Protein AF-A0A7Y5U8E3-F1 (afdb_monomer_lite)

Radius of gyration: 20.58 Å; chains: 1; bounding box: 32×82×36 Å

pLDDT: mean 82.43, std 19.75, range [34.69, 97.56]

Sequence (143 aa):
MKIRLSAVCLALLACSACGPESQGERANAATCEAGKVHLIGEVEGRAIDESHDVSGFYFVQVGEVALDMTFGETGHLRLEWETLVADGDEVDVSKGELVMPGSTDTLMAEEGSSLIPTGDAYQFRLYWPDGSSLDGCYAQAEF

Secondary structure (DSSP, 8-state):
----------------------S---TT-PPP-BTEEEEEEEETTEEEEEEEEEEEEEEE-SSSEEEEEEETTTEEEEEEESS---TT--EE-SEEEEE-TT--PPEEPPTT-EEEEETTEEEEEEE-TTS-EEEEEEEPPP-

Foldseek 3Di:
DDDDDDDDDDDDDPPDDPDDDDDPPPVCAFDEDAQKKFKAWDDPNDGDTDIWGWPDWDFDQPAWTKTWTDTLPHKIWIFTFGHDDDAQDKGWTPWIWIDDRPGPDIFTFDGPKIWHHHPQKIWTKGAHPVRIIMTMMYGHHDD

Structure (mmCIF, N/CA/C/O backbone):
data_AF-A0A7Y5U8E3-F1
#
_entry.id   AF-A0A7Y5U8E3-F1
#
loop_
_atom_site.group_PDB
_atom_site.id
_atom_site.type_symbol
_atom_site.label_atom_id
_atom_site.label_alt_id
_atom_site.label_comp_id
_atom_site.label_asym_id
_atom_site.label_entity_id
_atom_site.label_seq_id
_atom_site.pdbx_PDB_ins_code
_atom_site.Cartn_x
_atom_site.Cartn_y
_atom_site.Cartn_z
_atom_site.occupancy
_atom_site.B_iso_or_equiv
_atom_site.auth_seq_id
_atom_site.auth_comp_id
_atom_site.auth_asym_id
_atom_site.auth_atom_id
_atom_site.pdbx_PDB_model_num
ATOM 1 N N . MET A 1 1 ? 4.711 -72.755 -4.676 1.00 40.78 1 MET A N 1
ATOM 2 C CA . MET A 1 1 ? 5.798 -71.754 -4.688 1.00 40.78 1 MET A CA 1
ATOM 3 C C . MET A 1 1 ? 5.435 -70.676 -3.673 1.00 40.78 1 MET A C 1
ATOM 5 O O . MET A 1 1 ? 4.367 -70.098 -3.800 1.00 40.78 1 MET A O 1
ATOM 9 N N . LYS A 1 2 ? 6.216 -70.521 -2.595 1.00 39.06 2 LYS A N 1
ATOM 10 C CA . LYS A 1 2 ? 5.993 -69.512 -1.543 1.00 39.06 2 LYS A CA 1
ATOM 11 C C . LYS A 1 2 ? 6.716 -68.227 -1.945 1.00 39.06 2 LYS A C 1
ATOM 13 O O . LYS A 1 2 ? 7.923 -68.284 -2.148 1.00 39.06 2 LYS A O 1
ATOM 18 N N . ILE A 1 3 ? 6.010 -67.101 -1.982 1.00 45.38 3 ILE A N 1
ATOM 19 C CA . ILE A 1 3 ? 6.613 -65.764 -1.933 1.00 45.38 3 ILE A CA 1
ATOM 20 C C . ILE A 1 3 ? 5.929 -65.027 -0.779 1.00 45.38 3 ILE A C 1
ATOM 22 O O . ILE A 1 3 ? 4.706 -64.921 -0.730 1.00 45.38 3 ILE A O 1
ATOM 26 N N . ARG A 1 4 ? 6.740 -64.637 0.205 1.00 51.62 4 ARG A N 1
ATOM 27 C CA . ARG A 1 4 ? 6.411 -63.713 1.298 1.00 51.62 4 ARG A CA 1
ATOM 28 C C . ARG A 1 4 ? 7.081 -62.363 0.999 1.00 51.62 4 ARG A C 1
ATOM 30 O O . ARG A 1 4 ? 8.000 -62.336 0.186 1.00 51.62 4 ARG A O 1
ATOM 37 N N . LEU A 1 5 ? 6.706 -61.354 1.795 1.00 43.88 5 LEU A N 1
ATOM 38 C CA . LEU A 1 5 ? 7.147 -59.945 1.839 1.00 43.88 5 LEU A CA 1
ATOM 39 C C . LEU A 1 5 ? 6.334 -59.027 0.909 1.00 43.88 5 LEU A C 1
ATOM 41 O O . LEU A 1 5 ? 6.066 -59.396 -0.222 1.00 43.88 5 LEU A O 1
ATOM 45 N N . SER A 1 6 ? 5.905 -57.827 1.301 1.00 43.12 6 SER A N 1
ATOM 46 C CA . SER A 1 6 ? 6.067 -57.077 2.552 1.00 43.12 6 SER A CA 1
ATOM 47 C C . SER A 1 6 ? 4.995 -55.984 2.628 1.00 43.12 6 SER A C 1
ATOM 49 O O . SER A 1 6 ? 4.395 -55.616 1.624 1.00 43.12 6 SER A O 1
ATOM 51 N N . ALA A 1 7 ? 4.773 -55.493 3.844 1.00 50.44 7 ALA A N 1
ATOM 52 C CA . ALA A 1 7 ? 3.874 -54.408 4.205 1.00 50.44 7 ALA A CA 1
ATOM 53 C C . ALA A 1 7 ? 4.104 -53.104 3.424 1.00 50.44 7 ALA A C 1
ATOM 55 O O . ALA A 1 7 ? 5.248 -52.707 3.228 1.00 50.44 7 ALA A O 1
ATOM 56 N N . VAL A 1 8 ? 3.012 -52.384 3.147 1.00 48.12 8 VAL A N 1
ATOM 57 C CA . VAL A 1 8 ? 2.980 -50.915 3.189 1.00 48.12 8 VAL A CA 1
ATOM 58 C C . VAL A 1 8 ? 1.670 -50.502 3.865 1.00 48.12 8 VAL A C 1
ATOM 60 O O . VAL A 1 8 ? 0.604 -50.487 3.259 1.00 48.12 8 VAL A O 1
ATOM 63 N N . CYS A 1 9 ? 1.768 -50.217 5.163 1.00 40.03 9 CYS A N 1
ATOM 64 C CA . CYS A 1 9 ? 0.905 -49.251 5.834 1.00 40.03 9 CYS A CA 1
ATOM 65 C C . CYS A 1 9 ? 1.436 -47.862 5.469 1.00 40.03 9 CYS A C 1
ATOM 67 O O . CYS A 1 9 ? 2.608 -47.615 5.730 1.00 40.03 9 CYS A O 1
ATOM 69 N N . LEU A 1 10 ? 0.603 -46.963 4.949 1.00 41.50 10 LEU A N 1
ATOM 70 C CA . LEU A 1 10 ? 0.307 -45.691 5.618 1.00 41.50 10 LEU A CA 1
ATOM 71 C C . LEU A 1 10 ? -0.780 -44.938 4.850 1.00 41.50 10 LEU A C 1
ATOM 73 O O . LEU A 1 10 ? -0.756 -44.829 3.629 1.00 41.50 10 LEU A O 1
ATOM 77 N N . ALA A 1 11 ? -1.741 -44.454 5.624 1.00 46.34 11 ALA A N 1
ATOM 78 C CA . ALA A 1 11 ? -2.830 -43.599 5.208 1.00 46.34 11 ALA A CA 1
ATOM 79 C C . ALA A 1 11 ? -2.330 -42.232 4.727 1.00 46.34 11 ALA A C 1
ATOM 81 O O . ALA A 1 11 ? -1.311 -41.751 5.210 1.00 46.34 11 ALA A O 1
ATOM 82 N N . LEU A 1 12 ? -3.133 -41.581 3.888 1.00 46.47 12 LEU A N 1
ATOM 83 C CA . LEU A 1 12 ? -3.530 -40.187 4.083 1.00 46.47 12 LEU A CA 1
ATOM 84 C C . LEU A 1 12 ? -4.795 -39.944 3.256 1.00 46.47 12 LEU A C 1
ATOM 86 O O . LEU A 1 12 ? -4.763 -39.844 2.032 1.00 46.47 12 LEU A O 1
ATOM 90 N N . LEU A 1 13 ? -5.929 -39.905 3.960 1.00 52.78 13 LEU A N 1
ATOM 91 C CA . LEU A 1 13 ? -7.112 -39.203 3.485 1.00 52.78 13 LEU A CA 1
ATOM 92 C C . LEU A 1 13 ? -6.717 -37.733 3.310 1.00 52.78 13 LEU A C 1
ATOM 94 O O . LEU A 1 13 ? -6.518 -37.035 4.300 1.00 52.78 13 LEU A O 1
ATOM 98 N N . ALA A 1 14 ? -6.648 -37.270 2.068 1.00 46.34 14 ALA A N 1
ATOM 99 C CA . ALA A 1 14 ? -6.770 -35.859 1.738 1.00 46.34 14 ALA A CA 1
ATOM 100 C C . ALA A 1 14 ? -8.136 -35.668 1.069 1.00 46.34 14 ALA A C 1
ATOM 102 O O . ALA A 1 14 ? -8.272 -35.689 -0.150 1.00 46.34 14 ALA A O 1
ATOM 103 N N . CYS A 1 15 ? -9.176 -35.545 1.896 1.00 46.19 15 CYS A N 1
ATOM 104 C CA . CYS A 1 15 ? -10.366 -34.806 1.503 1.00 46.19 15 CYS A CA 1
ATOM 105 C C . CYS A 1 15 ? -10.040 -33.324 1.690 1.00 46.19 15 CYS A C 1
ATOM 107 O O . CYS A 1 15 ? -10.195 -32.796 2.786 1.00 46.19 15 CYS A O 1
ATOM 109 N N . SER A 1 16 ? -9.602 -32.656 0.630 1.00 46.72 16 SER A N 1
ATOM 110 C CA . SER A 1 16 ? -9.779 -31.214 0.497 1.00 46.72 16 SER A CA 1
ATOM 111 C C . SER A 1 16 ? -10.642 -30.999 -0.731 1.00 46.72 16 SER A C 1
ATOM 113 O O . SER A 1 16 ? -10.276 -31.370 -1.846 1.00 46.72 16 SER A O 1
ATOM 115 N N . ALA A 1 17 ? -11.845 -30.502 -0.471 1.00 42.19 17 ALA A N 1
ATOM 116 C CA . ALA A 1 17 ? -12.833 -30.153 -1.463 1.00 42.19 17 ALA A CA 1
ATOM 117 C C . ALA A 1 17 ? -12.202 -29.286 -2.559 1.00 42.19 17 ALA A C 1
ATOM 119 O O . ALA A 1 17 ? -11.678 -28.209 -2.293 1.00 42.19 17 ALA A O 1
ATOM 120 N N . CYS A 1 18 ? -12.273 -29.782 -3.788 1.00 43.47 18 CYS A N 1
ATOM 121 C CA . CYS A 1 18 ? -12.125 -28.988 -4.992 1.00 43.47 18 CYS A CA 1
ATOM 122 C C . CYS A 1 18 ? -13.433 -28.189 -5.131 1.00 43.47 18 CYS A C 1
ATOM 124 O O . CYS A 1 18 ? -14.467 -28.744 -5.507 1.00 43.47 18 CYS A O 1
ATOM 126 N N . GLY A 1 19 ? -13.414 -26.937 -4.671 1.00 34.69 19 GLY A N 1
ATOM 127 C CA . GLY A 1 19 ? -14.450 -25.945 -4.960 1.00 34.69 19 GLY A CA 1
ATOM 128 C C . GLY A 1 19 ? -14.186 -25.319 -6.334 1.00 34.69 19 GLY A C 1
ATOM 129 O O . GLY A 1 19 ? -13.026 -25.249 -6.733 1.00 34.69 19 GLY A O 1
ATOM 130 N N . PRO A 1 20 ? -15.229 -24.932 -7.085 1.00 40.41 20 PRO A N 1
ATOM 131 C CA . PRO A 1 20 ? -15.090 -24.543 -8.482 1.00 40.41 20 PRO A CA 1
ATOM 132 C C . PRO A 1 20 ? -14.272 -23.256 -8.636 1.00 40.41 20 PRO A C 1
ATOM 134 O O . PRO A 1 20 ? -14.511 -22.260 -7.957 1.00 40.41 20 PRO A O 1
ATOM 137 N N . GLU A 1 21 ? -13.324 -23.321 -9.565 1.00 47.09 21 GLU A N 1
ATOM 138 C CA . GLU A 1 21 ? -12.483 -22.237 -10.056 1.00 47.09 21 GLU A CA 1
ATOM 139 C C . GLU A 1 21 ? -13.344 -21.112 -10.653 1.00 47.09 21 GLU A C 1
ATOM 141 O O . GLU A 1 21 ? -13.946 -21.273 -11.715 1.00 47.09 21 GLU A O 1
ATOM 146 N N . SER A 1 22 ? -13.391 -19.962 -9.981 1.00 42.06 22 SER A N 1
ATOM 147 C CA . SER A 1 22 ? -13.739 -18.675 -10.590 1.00 42.06 22 SER A CA 1
ATOM 148 C C . SER A 1 22 ? -13.430 -17.540 -9.617 1.00 42.06 22 SER A C 1
ATOM 150 O O . SER A 1 22 ? -14.294 -17.149 -8.837 1.00 42.06 22 SER A O 1
ATOM 152 N N . GLN A 1 23 ? -12.185 -17.072 -9.641 1.00 43.75 23 GLN A N 1
ATOM 153 C CA . GLN A 1 23 ? -11.713 -15.703 -9.386 1.00 43.75 23 GLN A CA 1
ATOM 154 C C . GLN A 1 23 ? -10.185 -15.775 -9.414 1.00 43.75 23 GLN A C 1
ATO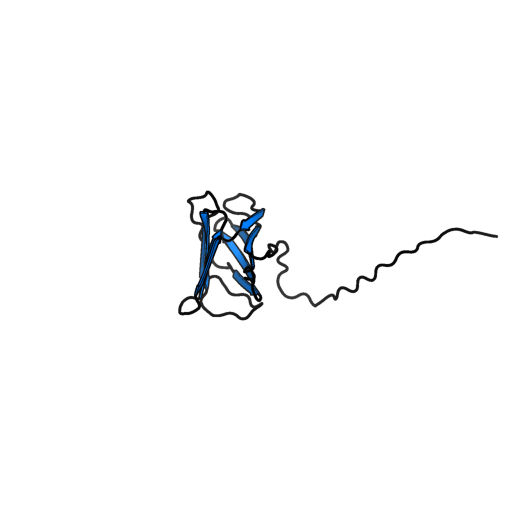M 156 O O . GLN A 1 23 ? -9.621 -16.711 -8.856 1.00 43.75 23 GLN A O 1
ATOM 161 N N . GLY A 1 24 ? -9.541 -14.884 -10.173 1.00 39.94 24 GLY A N 1
ATOM 162 C CA . GLY A 1 24 ? -8.125 -14.979 -10.533 1.00 39.94 24 GLY A CA 1
ATOM 163 C C . GLY A 1 24 ? -7.262 -15.345 -9.334 1.00 39.94 24 GLY A C 1
ATOM 164 O O . GLY A 1 24 ? -7.157 -14.576 -8.383 1.00 39.94 24 GLY A O 1
ATOM 165 N N . GLU A 1 25 ? -6.684 -16.543 -9.379 1.00 44.25 25 GLU A N 1
ATOM 166 C CA . GLU A 1 25 ? -5.814 -17.073 -8.341 1.00 44.25 25 GLU A CA 1
ATOM 167 C C . GLU A 1 25 ? -4.670 -16.070 -8.167 1.00 44.25 25 GLU A C 1
ATOM 169 O O . GLU A 1 25 ? -3.775 -15.963 -9.011 1.00 44.25 25 GLU A O 1
ATOM 174 N N . ARG A 1 26 ? -4.741 -15.250 -7.111 1.00 53.72 26 ARG A N 1
ATOM 175 C CA . ARG A 1 26 ? -3.635 -14.413 -6.652 1.00 53.72 26 ARG A CA 1
ATOM 176 C C . ARG A 1 26 ? -2.546 -15.386 -6.199 1.00 53.72 26 ARG A C 1
ATOM 178 O O . ARG A 1 26 ? -2.415 -15.679 -5.018 1.00 53.72 26 ARG A O 1
ATOM 185 N N . ALA A 1 27 ? -1.796 -15.935 -7.153 1.00 39.16 27 ALA A N 1
ATOM 186 C CA . ALA A 1 27 ? -0.786 -16.970 -6.936 1.00 39.16 27 ALA A CA 1
ATOM 187 C C . ALA A 1 27 ? 0.380 -16.502 -6.038 1.00 39.16 27 ALA A C 1
ATOM 189 O O . ALA A 1 27 ? 1.240 -17.303 -5.697 1.00 39.16 27 ALA A O 1
ATOM 190 N N . ASN A 1 28 ? 0.370 -15.228 -5.626 1.00 49.19 28 ASN A N 1
ATOM 191 C CA . ASN A 1 28 ? 1.254 -14.607 -4.645 1.00 49.19 28 ASN A CA 1
ATOM 192 C C . ASN A 1 28 ? 0.471 -13.712 -3.659 1.00 49.19 28 ASN A C 1
ATOM 194 O O . ASN A 1 28 ? 0.970 -12.664 -3.263 1.00 49.19 28 ASN A O 1
ATOM 198 N N . ALA A 1 29 ? -0.770 -14.068 -3.291 1.00 62.50 29 ALA A N 1
ATOM 199 C CA . ALA A 1 29 ? -1.518 -13.303 -2.294 1.00 62.50 29 ALA A CA 1
ATOM 200 C C . ALA A 1 29 ? -0.702 -13.233 -1.000 1.00 62.50 29 ALA A C 1
ATOM 202 O O . ALA A 1 29 ? -0.451 -14.261 -0.365 1.00 62.50 29 ALA A O 1
ATOM 203 N N . ALA A 1 30 ? -0.280 -12.027 -0.624 1.00 72.50 30 ALA A N 1
ATOM 204 C CA . ALA A 1 30 ? 0.365 -11.790 0.651 1.00 72.50 30 ALA A CA 1
ATOM 205 C C . ALA A 1 30 ? -0.473 -12.431 1.772 1.00 72.50 30 ALA A C 1
ATOM 207 O O . ALA A 1 30 ? -1.681 -12.210 1.873 1.00 72.50 30 ALA A O 1
ATOM 208 N N . THR A 1 31 ? 0.155 -13.281 2.586 1.00 83.12 31 THR A N 1
ATOM 209 C CA . THR A 1 31 ? -0.517 -13.905 3.729 1.00 83.12 31 THR A CA 1
ATOM 210 C C . THR A 1 31 ? -0.820 -12.851 4.787 1.00 83.12 31 THR A C 1
ATOM 212 O O . THR A 1 31 ? 0.039 -12.046 5.140 1.00 83.12 31 THR A O 1
ATOM 215 N N . CYS A 1 32 ? -2.042 -12.873 5.307 1.00 86.06 32 CYS A N 1
ATOM 216 C CA . CYS A 1 32 ? -2.484 -11.955 6.344 1.00 86.06 32 CYS A CA 1
ATOM 217 C C . CYS A 1 32 ? -2.028 -12.455 7.721 1.00 86.06 32 CYS A C 1
ATOM 219 O O . CYS A 1 32 ? -2.335 -13.584 8.108 1.00 86.06 32 CYS A O 1
ATOM 221 N N . GLU A 1 33 ? -1.326 -11.611 8.472 1.00 91.31 33 GLU A N 1
ATOM 222 C CA . GLU A 1 33 ? -1.009 -11.835 9.884 1.00 91.31 33 GLU A CA 1
ATOM 223 C C . GLU A 1 33 ? -1.593 -10.679 10.701 1.00 91.31 33 GLU A C 1
ATOM 225 O O . GLU A 1 33 ? -1.462 -9.514 10.321 1.00 91.31 33 GLU A O 1
ATOM 230 N N . ALA A 1 34 ? -2.260 -10.996 11.812 1.00 91.31 34 ALA A N 1
ATOM 231 C CA . ALA A 1 34 ? -2.920 -9.997 12.645 1.00 91.31 34 ALA A CA 1
ATOM 232 C C . ALA A 1 34 ? -1.924 -8.945 13.161 1.00 91.31 34 ALA A C 1
ATOM 234 O O . ALA A 1 34 ? -0.861 -9.275 13.688 1.00 91.31 34 ALA A O 1
ATOM 235 N N . GLY A 1 35 ? -2.282 -7.669 13.019 1.00 91.56 35 GLY A N 1
ATOM 236 C CA . GLY A 1 35 ? -1.456 -6.530 13.422 1.00 91.56 35 GLY A CA 1
ATOM 237 C C . GLY A 1 35 ? -0.307 -6.203 12.467 1.00 91.56 35 GLY A C 1
ATOM 238 O O . GLY A 1 35 ? 0.458 -5.280 12.749 1.00 91.56 35 GLY A O 1
ATOM 239 N N . LYS A 1 36 ? -0.189 -6.909 11.337 1.00 94.50 36 LYS A N 1
ATOM 240 C CA . LYS A 1 36 ? 0.876 -6.694 10.357 1.00 94.50 36 LYS A CA 1
ATOM 241 C C . LYS A 1 36 ? 0.333 -6.443 8.968 1.00 94.50 36 LYS A C 1
ATOM 243 O O . LYS A 1 36 ? -0.726 -6.941 8.594 1.00 94.50 36 LYS A O 1
ATOM 248 N N . VAL A 1 37 ? 1.113 -5.700 8.194 1.00 95.25 37 VAL A N 1
ATOM 249 C CA . VAL A 1 37 ? 0.981 -5.642 6.743 1.00 95.25 37 VAL A CA 1
ATOM 250 C C . VAL A 1 37 ? 2.093 -6.477 6.127 1.00 95.25 37 VAL A C 1
ATOM 252 O O . VAL A 1 37 ? 3.269 -6.305 6.455 1.00 95.25 37 VAL A O 1
ATOM 255 N N . HIS A 1 38 ? 1.716 -7.405 5.259 1.00 95.94 38 HIS A N 1
ATOM 256 C CA . HIS A 1 38 ? 2.642 -8.169 4.442 1.00 95.94 38 HIS A CA 1
ATOM 257 C C . HIS A 1 38 ? 2.555 -7.683 3.002 1.00 95.94 38 HIS A C 1
ATOM 259 O O . HIS A 1 38 ? 1.455 -7.478 2.490 1.00 95.94 38 HIS A O 1
ATOM 265 N N . LEU A 1 39 ? 3.709 -7.476 2.377 1.00 96.19 39 LEU A N 1
ATOM 266 C CA . LEU A 1 39 ? 3.861 -6.908 1.045 1.00 96.19 39 LEU A CA 1
ATOM 267 C C . LEU A 1 39 ? 4.725 -7.854 0.210 1.00 96.19 39 LEU A C 1
ATOM 269 O O . LEU A 1 39 ? 5.843 -8.172 0.617 1.00 96.19 39 LEU A O 1
ATOM 273 N N . ILE A 1 40 ? 4.225 -8.278 -0.951 1.00 96.00 40 ILE A N 1
ATOM 274 C CA . ILE A 1 40 ? 4.931 -9.153 -1.892 1.00 96.00 40 ILE A CA 1
ATOM 275 C C . ILE A 1 40 ? 4.787 -8.599 -3.305 1.00 96.00 40 ILE A C 1
ATOM 277 O O . ILE A 1 40 ? 3.681 -8.332 -3.767 1.00 96.00 40 ILE A O 1
ATOM 281 N N . GLY A 1 41 ? 5.889 -8.468 -4.033 1.00 95.19 41 GLY A N 1
ATOM 282 C CA . GLY A 1 41 ? 5.856 -8.064 -5.434 1.00 95.19 41 GLY A CA 1
ATOM 283 C C . GLY A 1 41 ? 7.094 -7.286 -5.823 1.00 95.19 41 GLY A C 1
ATOM 284 O O . GLY A 1 41 ? 8.204 -7.631 -5.428 1.00 95.19 41 GLY A O 1
ATOM 285 N N . GLU A 1 42 ? 6.906 -6.236 -6.604 1.00 94.75 42 GLU A N 1
ATOM 286 C CA . GLU A 1 42 ? 7.985 -5.363 -7.039 1.00 94.75 42 GLU A CA 1
ATOM 287 C C . GLU A 1 42 ? 7.551 -3.902 -6.929 1.00 94.75 42 GLU A C 1
ATOM 289 O O . GLU A 1 42 ? 6.398 -3.548 -7.176 1.00 94.75 42 GLU A O 1
ATOM 294 N N . VAL A 1 43 ? 8.489 -3.071 -6.486 1.00 90.56 43 VAL A N 1
ATOM 295 C CA . VAL A 1 43 ? 8.335 -1.627 -6.340 1.00 90.56 43 VAL A CA 1
ATOM 296 C C . VAL A 1 43 ? 9.612 -0.983 -6.860 1.00 90.56 43 VAL A C 1
ATOM 298 O O . VAL A 1 43 ? 10.693 -1.273 -6.347 1.00 90.56 43 VAL A O 1
ATOM 301 N N . GLU A 1 44 ? 9.497 -0.131 -7.881 1.00 87.69 44 GLU A N 1
ATOM 302 C CA . GLU A 1 44 ? 10.629 0.590 -8.488 1.00 87.69 44 GLU A CA 1
ATOM 303 C C . GLU A 1 44 ? 11.790 -0.334 -8.914 1.00 87.69 44 GLU A C 1
ATOM 305 O O . GLU A 1 44 ? 12.970 -0.038 -8.701 1.00 87.69 44 GLU A O 1
ATOM 310 N N . GLY A 1 45 ? 11.478 -1.506 -9.474 1.00 88.62 45 GLY A N 1
ATOM 311 C CA . GLY A 1 45 ? 12.489 -2.492 -9.873 1.00 88.62 45 GLY A CA 1
ATOM 312 C C . GLY A 1 45 ? 13.097 -3.307 -8.723 1.00 88.62 45 GLY A C 1
ATOM 313 O O . GLY A 1 45 ? 14.002 -4.117 -8.954 1.00 88.62 45 GLY A O 1
ATOM 314 N N . ARG A 1 46 ? 12.648 -3.105 -7.476 1.00 92.81 46 ARG A N 1
ATOM 315 C CA . ARG A 1 46 ? 13.076 -3.878 -6.303 1.00 92.81 46 ARG A CA 1
ATOM 316 C C . ARG A 1 46 ? 12.010 -4.897 -5.924 1.00 92.81 46 ARG A C 1
ATOM 318 O O . ARG A 1 46 ? 10.886 -4.527 -5.600 1.00 92.81 46 ARG A O 1
ATOM 325 N N . ALA A 1 47 ? 12.398 -6.169 -5.878 1.00 95.12 47 ALA A N 1
ATOM 326 C CA . ALA A 1 47 ? 11.556 -7.218 -5.316 1.00 95.12 47 ALA A CA 1
ATOM 327 C C . ALA A 1 47 ? 11.308 -6.968 -3.818 1.00 95.12 47 ALA A C 1
ATOM 329 O O . ALA A 1 47 ? 12.254 -6.740 -3.054 1.00 95.1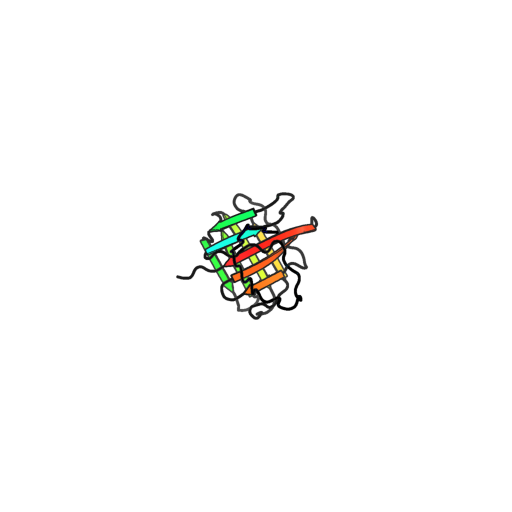2 47 ALA A O 1
ATOM 330 N N . ILE A 1 48 ? 10.041 -7.023 -3.422 1.00 95.06 48 ILE A N 1
ATOM 331 C CA . ILE A 1 48 ? 9.544 -6.855 -2.059 1.00 95.06 48 ILE A CA 1
ATOM 332 C C . ILE A 1 48 ? 8.965 -8.191 -1.595 1.00 95.06 48 ILE A C 1
ATOM 334 O O . ILE A 1 48 ? 8.182 -8.812 -2.309 1.00 95.06 48 ILE A O 1
ATOM 338 N N . ASP A 1 49 ? 9.367 -8.615 -0.403 1.00 95.31 49 ASP A N 1
ATOM 339 C CA . ASP A 1 49 ? 8.783 -9.715 0.368 1.00 95.31 49 ASP A CA 1
ATOM 340 C C . ASP A 1 49 ? 9.062 -9.385 1.840 1.00 95.31 49 ASP A C 1
ATOM 342 O O . ASP A 1 49 ? 10.121 -9.700 2.392 1.00 95.31 49 ASP A O 1
ATOM 346 N N . GLU A 1 50 ? 8.189 -8.564 2.421 1.00 94.44 50 GLU A N 1
ATOM 347 C CA . GLU A 1 50 ? 8.412 -7.943 3.724 1.00 94.44 50 GLU A CA 1
ATOM 348 C C . GLU A 1 50 ? 7.126 -7.959 4.561 1.00 94.44 50 GLU A C 1
ATOM 350 O O . GLU A 1 50 ? 6.028 -7.744 4.049 1.00 94.44 50 GLU A O 1
ATOM 355 N N . SER A 1 51 ? 7.257 -8.183 5.870 1.00 95.69 51 SER A N 1
ATOM 356 C CA . SER A 1 51 ? 6.168 -8.029 6.844 1.00 95.69 51 SER A CA 1
ATOM 357 C C . SER A 1 51 ? 6.534 -6.971 7.867 1.00 95.69 51 SER A C 1
ATOM 359 O O . SER A 1 51 ? 7.614 -7.031 8.45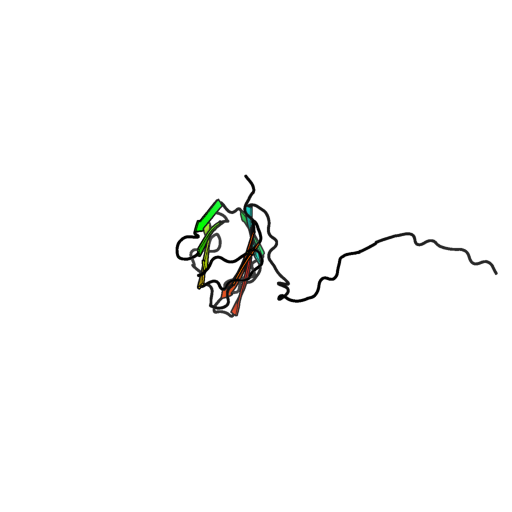5 1.00 95.69 51 SER A O 1
ATOM 361 N N . HIS A 1 52 ? 5.608 -6.055 8.131 1.00 96.12 52 HIS A N 1
ATOM 362 C CA . HIS A 1 52 ? 5.811 -4.938 9.046 1.00 96.12 52 HIS A CA 1
ATOM 363 C C . HIS A 1 52 ? 4.674 -4.845 10.054 1.00 96.12 52 HIS A C 1
ATOM 365 O O . HIS A 1 52 ? 3.507 -4.986 9.689 1.00 96.12 52 HIS A O 1
ATOM 371 N N . ASP A 1 53 ? 5.008 -4.556 11.311 1.00 95.38 53 ASP A N 1
ATOM 372 C CA . ASP A 1 53 ? 4.008 -4.211 12.320 1.00 95.38 53 ASP A CA 1
ATOM 373 C C . ASP A 1 53 ? 3.323 -2.891 11.943 1.00 95.38 53 ASP A C 1
ATOM 375 O O . ASP A 1 53 ? 3.982 -1.914 11.561 1.00 95.38 53 ASP A O 1
ATOM 379 N N . VAL A 1 54 ? 1.996 -2.865 12.066 1.00 94.38 54 VAL A N 1
ATOM 380 C CA . VAL A 1 54 ? 1.180 -1.671 11.840 1.00 94.38 54 VAL A CA 1
ATOM 381 C C . VAL A 1 54 ? 1.066 -0.893 13.145 1.00 94.38 54 VAL A C 1
ATOM 383 O O . VAL A 1 54 ? 0.571 -1.396 14.152 1.00 94.38 54 VAL A O 1
ATOM 386 N N . SER A 1 55 ? 1.531 0.353 13.132 1.00 92.50 55 SER A N 1
ATOM 387 C CA . SER A 1 55 ? 1.556 1.247 14.296 1.00 92.50 55 SER A CA 1
ATOM 388 C C . SER A 1 55 ? 0.434 2.287 14.284 1.00 92.50 55 SER A C 1
ATOM 390 O O . SER A 1 55 ? 0.122 2.869 15.323 1.00 92.50 55 SER A O 1
ATOM 392 N N . GLY A 1 56 ? -0.191 2.510 13.128 1.00 88.00 56 GLY A N 1
ATOM 393 C CA . GLY A 1 56 ? -1.340 3.392 12.962 1.00 88.00 56 GLY A CA 1
ATOM 394 C C . GLY A 1 56 ? -2.307 2.812 11.943 1.00 88.00 56 GLY A C 1
ATOM 395 O O . GLY A 1 56 ? -1.878 2.305 10.912 1.00 88.00 56 GLY A O 1
ATOM 396 N N . PHE A 1 57 ? -3.601 2.885 12.241 1.00 88.56 57 PHE A N 1
ATOM 397 C CA . PHE A 1 57 ? -4.668 2.425 11.362 1.00 88.56 57 PHE A CA 1
ATOM 398 C C . PHE A 1 57 ? -5.855 3.378 11.462 1.00 88.56 57 PHE A C 1
ATOM 400 O O . PHE A 1 57 ? -6.310 3.695 12.566 1.00 88.56 57 PHE A O 1
ATOM 407 N N . TYR A 1 58 ? -6.362 3.822 10.320 1.00 87.31 58 TYR A N 1
ATOM 408 C CA . TYR A 1 58 ? -7.543 4.662 10.237 1.00 87.31 58 TYR A CA 1
ATOM 409 C C . TYR A 1 58 ? -8.410 4.241 9.055 1.00 87.31 58 TYR A C 1
ATOM 411 O O . TYR A 1 58 ? -7.917 3.949 7.971 1.00 87.31 58 TYR A O 1
ATOM 419 N N . PHE A 1 59 ? -9.719 4.201 9.289 1.00 86.81 59 PHE A N 1
ATOM 420 C CA . PHE A 1 59 ? -10.695 3.811 8.287 1.00 86.81 59 PHE A CA 1
ATOM 421 C C . PHE A 1 59 ? -11.863 4.796 8.283 1.00 86.81 59 PHE A C 1
ATOM 423 O O . PHE A 1 59 ? -12.463 5.066 9.329 1.00 86.81 59 PHE A O 1
ATOM 430 N N . VAL A 1 60 ? -12.175 5.343 7.108 1.00 85.69 60 VAL A N 1
ATOM 431 C CA . VAL A 1 60 ? -13.258 6.313 6.891 1.00 85.69 60 VAL A CA 1
ATOM 432 C C . VAL A 1 60 ? -14.311 5.699 5.994 1.00 85.69 60 VAL A C 1
ATOM 434 O O . VAL A 1 60 ? -13.986 5.161 4.947 1.00 85.69 60 VAL A O 1
ATOM 437 N N . GLN A 1 61 ? -15.578 5.831 6.386 1.00 82.38 61 GLN A N 1
ATOM 438 C CA . GLN A 1 61 ? -16.731 5.358 5.608 1.00 82.38 61 GLN A CA 1
ATOM 439 C C . GLN A 1 61 ? -17.721 6.473 5.229 1.00 82.38 61 GLN A C 1
ATOM 441 O O . GLN A 1 61 ? -18.764 6.199 4.639 1.00 82.38 61 GLN A O 1
ATOM 446 N N . VAL A 1 62 ? -17.453 7.728 5.610 1.00 73.62 62 VAL A N 1
ATOM 447 C CA . VAL A 1 62 ? -18.341 8.868 5.335 1.00 73.62 62 VAL A CA 1
ATOM 448 C C . VAL A 1 62 ? -17.683 9.773 4.298 1.00 73.62 62 VAL A C 1
ATOM 450 O O . VAL A 1 62 ? -16.730 10.476 4.621 1.00 73.62 62 VAL A O 1
ATOM 453 N N . GLY A 1 63 ? -18.225 9.786 3.079 1.00 78.31 63 GLY A N 1
ATOM 454 C CA . GLY A 1 63 ? -17.601 10.438 1.924 1.00 78.31 63 GLY A CA 1
ATOM 455 C C . GLY A 1 63 ? -16.878 9.406 1.061 1.00 78.31 63 GLY A C 1
ATOM 456 O O . GLY A 1 63 ? -17.441 8.342 0.819 1.00 78.31 63 GLY A O 1
ATOM 457 N N . GLU A 1 64 ? -15.658 9.717 0.621 1.00 80.00 64 GLU A N 1
ATOM 458 C CA . GLU A 1 64 ? -14.750 8.716 0.046 1.00 80.00 64 GLU A CA 1
ATOM 459 C C . GLU A 1 64 ? -14.373 7.693 1.119 1.00 80.00 64 GLU A C 1
ATOM 461 O O . GLU A 1 64 ? -14.078 8.054 2.266 1.00 80.00 64 GLU A O 1
ATOM 466 N N . VAL A 1 65 ? -14.424 6.412 0.754 1.00 91.19 65 VAL A N 1
ATOM 467 C CA . VAL A 1 65 ? -14.014 5.340 1.654 1.00 91.19 65 VAL A CA 1
ATOM 468 C C . VAL A 1 65 ? -12.499 5.259 1.590 1.00 91.19 65 VAL A C 1
ATOM 470 O O . VAL A 1 65 ? -11.936 5.195 0.501 1.00 91.19 65 VAL A O 1
ATOM 473 N N . ALA A 1 66 ? -11.839 5.307 2.743 1.00 92.94 66 ALA A N 1
ATOM 474 C CA . ALA A 1 66 ? -10.384 5.342 2.800 1.00 92.94 66 ALA A CA 1
ATOM 475 C C . ALA A 1 66 ? -9.838 4.429 3.893 1.00 92.94 66 ALA A C 1
ATOM 477 O O . ALA A 1 66 ? -10.375 4.386 5.002 1.00 92.94 66 ALA A O 1
ATOM 478 N N . LEU A 1 67 ? -8.743 3.752 3.570 1.00 92.94 67 LEU A N 1
ATOM 479 C CA . LEU A 1 67 ? -7.910 2.947 4.450 1.00 92.94 67 LEU A CA 1
ATOM 480 C C . LEU A 1 67 ? -6.537 3.614 4.532 1.00 92.94 67 LEU A C 1
ATOM 482 O O . LEU A 1 67 ? -5.823 3.659 3.534 1.00 92.94 67 LEU A O 1
ATOM 486 N N . ASP A 1 68 ? -6.159 4.094 5.710 1.00 95.12 68 ASP A N 1
ATOM 487 C CA . ASP A 1 68 ? -4.832 4.642 5.984 1.00 95.12 68 ASP A CA 1
ATOM 488 C C . ASP A 1 68 ? -4.115 3.774 7.015 1.00 95.12 68 ASP A C 1
ATOM 490 O O . ASP A 1 68 ? -4.677 3.429 8.060 1.00 95.12 68 ASP A O 1
ATOM 494 N N . MET A 1 69 ? -2.849 3.462 6.764 1.00 95.44 69 MET A N 1
ATOM 495 C CA . MET A 1 69 ? -2.013 2.747 7.719 1.00 95.44 69 MET A CA 1
ATOM 496 C C . MET A 1 69 ? -0.578 3.260 7.742 1.00 95.44 69 MET A C 1
ATOM 498 O O . MET A 1 69 ? -0.012 3.652 6.7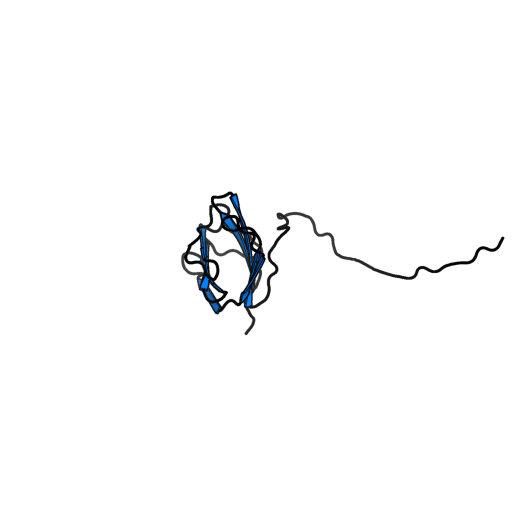23 1.00 95.44 69 MET A O 1
ATOM 502 N N . THR A 1 70 ? 0.027 3.208 8.925 1.00 96.69 70 THR A N 1
ATOM 503 C CA . THR A 1 70 ? 1.459 3.432 9.146 1.00 96.69 70 THR A CA 1
ATOM 504 C C . THR A 1 70 ? 2.099 2.137 9.624 1.00 96.69 70 THR A C 1
ATOM 506 O O . THR A 1 70 ? 1.561 1.472 10.511 1.00 96.69 70 THR A O 1
ATOM 509 N N . PHE A 1 71 ? 3.239 1.771 9.045 1.00 96.19 71 PHE A N 1
ATOM 510 C CA . PHE A 1 71 ? 3.926 0.505 9.301 1.00 96.19 71 PHE A CA 1
ATOM 511 C C . PHE A 1 71 ? 5.448 0.667 9.239 1.00 96.19 71 PHE A C 1
ATOM 513 O O . PHE A 1 71 ? 5.950 1.618 8.649 1.00 96.19 71 PHE A O 1
ATOM 520 N N . GLY A 1 72 ? 6.208 -0.235 9.868 1.00 93.31 72 GLY A N 1
ATOM 521 C CA . GLY A 1 72 ? 7.680 -0.229 9.769 1.00 93.31 72 GLY A CA 1
ATOM 522 C C . GLY A 1 72 ? 8.330 1.106 10.181 1.00 93.31 72 GLY A C 1
ATOM 523 O O . GLY A 1 72 ? 9.234 1.596 9.508 1.00 93.31 72 GLY A O 1
ATOM 524 N N . GLU A 1 73 ? 7.817 1.735 11.244 1.00 90.25 73 GLU A N 1
ATOM 525 C CA . GLU A 1 73 ? 8.161 3.076 11.769 1.00 90.25 73 GLU A CA 1
ATOM 526 C C . GLU A 1 73 ? 7.843 4.280 10.863 1.00 90.25 73 GLU A C 1
ATOM 528 O O . GLU A 1 73 ? 7.431 5.320 11.374 1.00 90.25 73 GLU A O 1
ATOM 533 N N . THR A 1 74 ? 8.033 4.166 9.547 1.00 95.25 74 THR A N 1
ATOM 534 C CA . THR A 1 74 ? 7.946 5.294 8.593 1.00 95.25 74 THR A CA 1
ATOM 535 C C . THR A 1 74 ? 7.164 4.987 7.319 1.00 95.25 74 THR A C 1
ATOM 537 O O . THR A 1 74 ? 6.871 5.906 6.559 1.00 95.25 74 THR A O 1
ATOM 540 N N . GLY A 1 75 ? 6.820 3.722 7.080 1.00 97.12 75 GLY A N 1
ATOM 541 C CA . GLY A 1 75 ? 6.008 3.319 5.943 1.00 97.12 75 GLY A CA 1
ATOM 542 C C . GLY A 1 75 ? 4.573 3.809 6.081 1.00 97.12 75 GLY A C 1
ATOM 543 O O . GLY A 1 75 ? 4.029 3.884 7.184 1.00 97.12 75 GLY A O 1
ATOM 544 N N . HIS A 1 76 ? 3.955 4.139 4.956 1.00 97.38 76 HIS A N 1
ATOM 545 C CA . HIS A 1 76 ? 2.587 4.629 4.897 1.00 97.38 76 HIS A CA 1
ATOM 546 C C . HIS A 1 76 ? 1.872 4.043 3.687 1.00 97.38 76 HIS A C 1
ATOM 548 O O . HIS A 1 76 ? 2.443 3.988 2.601 1.00 97.38 76 HIS A O 1
ATOM 554 N N . LEU A 1 77 ? 0.625 3.625 3.870 1.00 97.38 77 LEU A N 1
ATOM 555 C CA . LEU A 1 77 ? -0.252 3.192 2.791 1.00 97.38 77 LEU A CA 1
ATOM 556 C C . LEU A 1 77 ? -1.604 3.876 2.958 1.00 97.38 77 LEU A C 1
ATOM 558 O O . LEU A 1 77 ? -2.208 3.784 4.026 1.00 97.38 77 LEU A O 1
ATOM 562 N N . ARG A 1 78 ? -2.075 4.514 1.889 1.00 97.06 78 ARG A N 1
ATOM 563 C CA . ARG A 1 78 ? -3.419 5.080 1.783 1.00 97.06 78 ARG A CA 1
ATOM 564 C C . ARG A 1 78 ? -4.109 4.521 0.555 1.00 97.06 78 ARG A C 1
ATOM 566 O O . ARG A 1 78 ? -3.594 4.670 -0.548 1.00 97.06 78 ARG A O 1
ATOM 573 N N . LEU A 1 79 ? -5.269 3.910 0.747 1.00 96.38 79 LEU A N 1
ATOM 574 C CA . LEU A 1 79 ? -6.132 3.419 -0.322 1.00 96.38 79 LEU A CA 1
ATOM 575 C C . LEU A 1 79 ? -7.485 4.104 -0.210 1.00 96.38 79 LEU A C 1
ATOM 577 O O . LEU A 1 79 ? -8.082 4.096 0.862 1.00 96.38 79 LEU A O 1
ATOM 581 N N . GLU A 1 80 ? -7.974 4.664 -1.306 1.00 95.44 80 GLU A N 1
ATOM 582 C CA . GLU A 1 80 ? -9.303 5.260 -1.409 1.00 95.44 80 GLU A CA 1
ATOM 583 C C . GLU A 1 80 ? -10.125 4.535 -2.473 1.00 95.44 80 GLU A C 1
ATOM 585 O O . GLU A 1 80 ? -9.585 4.065 -3.477 1.00 95.44 80 GLU A O 1
ATOM 590 N N . TRP A 1 81 ? -11.432 4.442 -2.243 1.00 93.38 81 TRP A N 1
ATOM 591 C CA . TRP A 1 81 ? -12.401 3.912 -3.194 1.00 93.38 81 TRP A CA 1
ATOM 592 C C . TRP A 1 81 ? -13.787 4.533 -2.973 1.00 93.38 81 TRP A C 1
ATOM 594 O O . TRP A 1 81 ? -14.080 5.141 -1.939 1.00 93.38 81 TRP A O 1
ATOM 604 N N . GLU A 1 82 ? -14.659 4.417 -3.974 1.00 89.56 82 GLU A N 1
ATOM 605 C CA . GLU A 1 82 ? -15.872 5.243 -4.043 1.00 89.56 82 GLU A CA 1
ATOM 606 C C . GLU A 1 82 ? -17.037 4.737 -3.183 1.00 89.56 82 GLU A C 1
ATOM 608 O O . GLU A 1 82 ? -17.852 5.528 -2.705 1.00 89.56 82 GLU A O 1
ATOM 613 N N . THR A 1 83 ? -17.160 3.421 -3.001 1.00 85.31 83 THR A N 1
ATOM 614 C CA . THR A 1 83 ? -18.358 2.815 -2.405 1.00 85.31 83 THR A CA 1
ATOM 615 C C . THR A 1 83 ? -18.029 1.780 -1.350 1.00 85.31 83 THR A C 1
ATOM 617 O O . THR A 1 83 ? -17.101 0.994 -1.505 1.00 85.31 83 THR A O 1
ATOM 620 N N . LEU A 1 84 ? -18.860 1.689 -0.310 1.00 84.25 84 LEU A N 1
ATOM 621 C CA . LEU A 1 84 ? -18.804 0.540 0.588 1.00 84.25 84 LEU A CA 1
ATOM 622 C C . LEU A 1 84 ? -19.028 -0.753 -0.200 1.00 84.25 84 LEU A C 1
ATOM 624 O O . LEU A 1 84 ? -19.935 -0.854 -1.024 1.00 84.25 84 LEU A O 1
ATOM 628 N N . VAL A 1 85 ? -18.178 -1.723 0.092 1.00 86.94 85 VAL A N 1
ATOM 629 C CA . VAL A 1 85 ? -18.051 -3.010 -0.585 1.00 86.94 85 VAL A CA 1
ATOM 630 C C . VAL A 1 85 ? -18.265 -4.091 0.470 1.00 86.94 85 VAL A C 1
ATOM 632 O O . VAL A 1 85 ? -17.865 -3.917 1.624 1.00 86.94 85 VAL A O 1
ATOM 635 N N . ALA A 1 86 ? -18.981 -5.155 0.109 1.00 87.75 86 ALA A N 1
ATOM 636 C CA . ALA A 1 86 ? -19.201 -6.275 1.013 1.00 87.75 86 ALA A CA 1
ATOM 637 C C . ALA A 1 86 ? -17.928 -7.121 1.137 1.00 87.75 86 ALA A C 1
ATOM 639 O O . ALA A 1 86 ? -17.094 -7.151 0.235 1.00 87.75 86 ALA A O 1
ATOM 640 N N . ASP A 1 87 ? -17.790 -7.837 2.247 1.00 88.06 87 ASP A N 1
ATOM 641 C CA . ASP A 1 87 ? -16.666 -8.748 2.440 1.00 88.06 87 ASP A CA 1
ATOM 642 C C . ASP A 1 87 ? -16.580 -9.777 1.304 1.00 88.06 87 ASP A C 1
ATOM 644 O O . ASP A 1 87 ? -17.553 -10.462 0.984 1.00 88.06 87 ASP A O 1
ATOM 648 N N . GLY A 1 88 ? -15.382 -9.913 0.740 1.00 88.69 88 GLY A N 1
ATOM 649 C CA . GLY A 1 88 ? -15.061 -10.820 -0.355 1.00 88.69 88 GLY A CA 1
ATOM 650 C C . GLY A 1 88 ? -15.308 -10.249 -1.751 1.00 88.69 88 GLY A C 1
ATOM 651 O O . GLY A 1 88 ? -14.843 -10.857 -2.713 1.00 88.69 88 GLY A O 1
ATOM 652 N N . ASP A 1 89 ? -15.980 -9.103 -1.872 1.00 92.00 89 ASP A N 1
ATOM 653 C CA . ASP A 1 89 ? -16.155 -8.422 -3.154 1.00 92.00 89 ASP A CA 1
ATOM 654 C C . ASP A 1 89 ? -14.922 -7.559 -3.475 1.00 92.00 89 ASP A C 1
ATOM 656 O O . ASP A 1 89 ? -14.317 -6.941 -2.597 1.00 92.00 89 ASP A O 1
ATOM 660 N N . GLU A 1 90 ? -14.540 -7.515 -4.751 1.00 93.19 90 GLU A N 1
ATOM 661 C CA . GLU A 1 90 ? -13.438 -6.682 -5.237 1.00 93.19 90 GLU A CA 1
ATOM 662 C C . GLU A 1 90 ? -13.931 -5.282 -5.605 1.00 93.19 90 GLU A C 1
ATOM 664 O O . GLU A 1 90 ? -14.978 -5.119 -6.237 1.00 93.19 90 GLU A O 1
ATOM 669 N N . VAL A 1 91 ? -13.162 -4.269 -5.208 1.00 93.50 91 VAL A N 1
ATOM 670 C CA . VAL A 1 91 ? -13.401 -2.867 -5.548 1.00 93.50 91 VAL A CA 1
ATOM 671 C C . VAL A 1 91 ? -12.155 -2.246 -6.164 1.00 93.50 91 VAL A C 1
ATOM 673 O O . VAL A 1 91 ? -11.031 -2.521 -5.734 1.00 93.50 91 VAL A O 1
ATOM 676 N N . ASP A 1 92 ? -12.365 -1.382 -7.153 1.00 95.62 92 ASP A N 1
ATOM 677 C CA . ASP A 1 92 ? -11.297 -0.586 -7.744 1.00 95.62 92 ASP A CA 1
ATOM 678 C C . ASP A 1 92 ? -10.829 0.488 -6.757 1.00 95.62 92 ASP A C 1
ATOM 680 O O . ASP A 1 92 ? -11.626 1.212 -6.151 1.00 95.62 92 ASP A O 1
ATOM 684 N N . VAL A 1 93 ? -9.513 0.600 -6.612 1.00 95.88 93 VAL A N 1
ATOM 685 C CA . VAL A 1 93 ? -8.875 1.668 -5.845 1.00 95.88 93 VAL A CA 1
ATOM 686 C C . VAL A 1 93 ? -8.855 2.919 -6.720 1.00 95.88 93 VAL A C 1
ATOM 688 O O . VAL A 1 93 ? -8.169 2.961 -7.740 1.00 95.88 93 VAL A O 1
ATOM 691 N N . SER A 1 94 ? -9.590 3.957 -6.317 1.00 95.00 94 SER A N 1
ATOM 692 C CA . SER A 1 94 ? -9.612 5.246 -7.020 1.00 95.00 94 SER A CA 1
ATOM 693 C C . SER A 1 94 ? -8.325 6.041 -6.793 1.00 95.00 94 SER A C 1
ATOM 695 O O . SER A 1 94 ? -7.906 6.810 -7.660 1.00 95.00 94 SER A O 1
ATOM 697 N N . LYS A 1 95 ? -7.679 5.846 -5.636 1.00 95.62 95 LYS A N 1
ATOM 698 C CA . LYS A 1 95 ? -6.385 6.447 -5.305 1.00 95.62 95 LYS A CA 1
ATOM 699 C C . LYS A 1 95 ? -5.590 5.553 -4.358 1.00 95.62 95 LYS A C 1
ATOM 701 O O . LYS A 1 95 ? -6.058 5.236 -3.269 1.00 95.62 95 LYS A O 1
ATOM 706 N N . GLY A 1 96 ? -4.376 5.178 -4.754 1.00 96.81 96 GLY A N 1
ATOM 707 C CA . GLY A 1 96 ? -3.433 4.449 -3.905 1.00 96.81 96 GLY A CA 1
ATOM 708 C C . GLY A 1 96 ? -2.134 5.229 -3.731 1.00 96.81 96 GLY A C 1
ATOM 709 O O . GLY A 1 96 ? -1.535 5.643 -4.721 1.00 96.81 96 GLY A O 1
ATOM 710 N N . GLU A 1 97 ? -1.696 5.425 -2.491 1.00 97.31 97 GLU A N 1
ATOM 711 C CA . GLU A 1 97 ? -0.412 6.042 -2.146 1.00 97.31 97 GLU A CA 1
ATOM 712 C C . GLU A 1 97 ? 0.393 5.097 -1.255 1.00 97.31 97 GLU A C 1
ATOM 714 O O . GLU A 1 97 ? -0.114 4.630 -0.234 1.00 97.31 97 GLU A O 1
ATOM 719 N N . LEU A 1 98 ? 1.654 4.853 -1.605 1.00 97.56 98 LEU A N 1
ATOM 720 C CA . LEU A 1 98 ? 2.571 4.021 -0.833 1.00 97.56 98 LEU A CA 1
ATOM 721 C C . LEU A 1 98 ? 3.888 4.761 -0.586 1.00 97.56 98 LEU A C 1
ATOM 723 O O . LEU A 1 98 ? 4.526 5.252 -1.512 1.00 97.56 98 LEU A O 1
ATOM 727 N N . VAL A 1 99 ? 4.331 4.776 0.666 1.00 97.38 99 VAL A N 1
ATOM 728 C CA . VAL A 1 99 ? 5.695 5.128 1.067 1.00 97.38 99 VAL A CA 1
ATOM 729 C C . VAL A 1 99 ? 6.277 3.906 1.765 1.00 97.38 99 VAL A C 1
ATOM 731 O O . VAL A 1 99 ? 5.738 3.451 2.774 1.00 97.38 99 VAL A O 1
ATOM 734 N N . MET A 1 100 ? 7.365 3.353 1.232 1.00 96.31 100 MET A N 1
ATOM 735 C CA . MET A 1 100 ? 8.045 2.216 1.862 1.00 96.31 100 MET A CA 1
ATOM 736 C C . MET A 1 100 ? 8.864 2.672 3.083 1.00 96.31 100 MET A C 1
ATOM 738 O O . MET A 1 100 ? 9.435 3.765 3.049 1.00 96.31 100 MET A O 1
ATOM 742 N N . PRO A 1 101 ? 8.993 1.846 4.140 1.00 95.44 101 PRO A N 1
ATOM 743 C CA . PRO A 1 101 ? 9.844 2.144 5.286 1.00 95.44 101 PRO A CA 1
ATOM 744 C C . PRO A 1 101 ? 11.262 2.558 4.879 1.00 95.44 101 PRO A C 1
ATOM 746 O O . PRO A 1 101 ? 11.919 1.887 4.082 1.00 95.44 101 PRO A O 1
ATOM 749 N N . GLY A 1 102 ? 11.738 3.677 5.429 1.00 93.12 102 GLY A N 1
ATOM 750 C CA . GLY A 1 102 ? 13.052 4.242 5.112 1.00 93.12 102 GLY A CA 1
ATOM 751 C C . GLY A 1 102 ? 13.146 4.984 3.772 1.00 93.12 102 GLY A C 1
ATOM 752 O O . GLY A 1 102 ? 14.220 5.500 3.462 1.00 93.12 102 GLY A O 1
ATOM 753 N N . SER A 1 103 ? 12.057 5.073 3.002 1.00 93.44 103 SER A N 1
ATOM 754 C CA . SER A 1 103 ? 11.962 5.910 1.802 1.00 93.44 103 SER A CA 1
ATOM 755 C C . SER A 1 103 ? 11.324 7.267 2.114 1.00 93.44 103 SER A C 1
ATOM 757 O O . SER A 1 103 ? 10.568 7.416 3.073 1.00 93.44 103 SER A O 1
ATOM 759 N N . THR A 1 104 ? 11.626 8.270 1.289 1.00 92.19 104 THR A N 1
ATOM 760 C CA . THR A 1 104 ? 10.904 9.555 1.251 1.00 92.19 104 THR A CA 1
ATOM 761 C C . THR A 1 104 ? 10.012 9.687 0.023 1.00 92.19 104 THR A C 1
ATOM 763 O O . THR A 1 104 ? 9.261 10.657 -0.083 1.00 92.19 104 THR A O 1
ATOM 766 N N . ASP A 1 105 ? 10.115 8.745 -0.911 1.00 94.56 105 ASP A N 1
ATOM 767 C CA . ASP A 1 105 ? 9.394 8.788 -2.171 1.00 94.56 105 ASP A CA 1
ATOM 768 C C . ASP A 1 105 ? 7.970 8.268 -1.972 1.00 94.56 105 ASP A C 1
ATOM 770 O O . ASP A 1 105 ? 7.737 7.258 -1.304 1.00 94.56 105 ASP A O 1
ATOM 774 N N . THR A 1 106 ? 7.009 9.006 -2.526 1.00 96.56 106 THR A N 1
ATOM 775 C CA . THR A 1 106 ? 5.598 8.614 -2.540 1.00 96.56 106 THR A CA 1
ATOM 776 C C . THR A 1 106 ? 5.269 8.017 -3.893 1.00 96.56 106 THR A C 1
ATOM 778 O O . THR A 1 106 ? 5.387 8.680 -4.924 1.00 96.56 106 THR A O 1
ATOM 781 N N . LEU A 1 107 ? 4.842 6.765 -3.865 1.00 96.62 107 LEU A N 1
ATOM 782 C CA . LEU A 1 107 ? 4.447 5.998 -5.028 1.00 96.62 107 LEU A CA 1
ATOM 783 C C . LEU A 1 107 ? 2.942 6.089 -5.192 1.00 96.62 107 LEU A C 1
ATOM 785 O O . LEU A 1 107 ? 2.192 5.868 -4.242 1.00 96.62 107 LEU A O 1
ATOM 789 N N . MET A 1 108 ? 2.519 6.409 -6.408 1.00 97.56 108 MET A N 1
ATOM 790 C CA . MET A 1 108 ? 1.112 6.518 -6.764 1.00 97.56 108 MET A CA 1
ATOM 791 C C . MET A 1 108 ? 0.711 5.278 -7.551 1.00 97.56 108 MET A C 1
ATOM 793 O O . MET A 1 108 ? 1.327 4.973 -8.573 1.00 97.56 108 MET A O 1
ATOM 797 N N . ALA A 1 109 ? -0.308 4.577 -7.069 1.00 97.19 109 ALA A N 1
ATOM 798 C CA . ALA A 1 109 ? -0.864 3.426 -7.759 1.00 97.19 109 ALA A CA 1
ATOM 799 C C . ALA A 1 109 ? -1.613 3.869 -9.021 1.00 97.19 109 ALA A C 1
ATOM 801 O O . ALA A 1 109 ? -2.260 4.919 -9.036 1.00 97.19 109 ALA A O 1
ATOM 802 N N . GLU A 1 110 ? -1.525 3.063 -10.073 1.00 95.94 110 GLU A N 1
ATOM 803 C CA . GLU A 1 110 ? -2.246 3.282 -11.321 1.00 95.94 110 GLU A CA 1
ATOM 804 C C . GLU A 1 110 ? -3.667 2.714 -11.283 1.00 95.94 110 GLU A C 1
ATOM 806 O O . GLU A 1 110 ? -4.040 1.912 -10.418 1.00 95.94 110 GLU A O 1
ATOM 811 N N . GLU A 1 111 ? -4.454 3.135 -12.275 1.00 94.06 111 GLU A N 1
ATOM 812 C CA . GLU A 1 111 ? -5.761 2.561 -12.577 1.00 94.06 111 GLU A CA 1
ATOM 813 C C . GLU A 1 111 ? -5.663 1.037 -12.761 1.00 94.06 111 GLU A C 1
ATOM 815 O O . GLU A 1 111 ? -4.682 0.510 -13.287 1.00 94.06 111 GLU A O 1
ATOM 820 N N . GLY A 1 112 ? -6.696 0.324 -12.311 1.00 94.06 112 GLY A N 1
ATOM 821 C CA . GLY A 1 112 ? -6.725 -1.139 -12.272 1.00 94.06 112 GLY A CA 1
ATOM 822 C C . GLY A 1 112 ? -6.200 -1.735 -10.965 1.00 94.06 112 GLY A C 1
ATOM 823 O O . GLY A 1 112 ? -6.295 -2.945 -10.777 1.00 94.06 112 GLY A O 1
ATOM 824 N N . SER A 1 113 ? -5.677 -0.911 -10.052 1.00 97.19 113 SER A N 1
ATOM 825 C CA . SER A 1 113 ? -5.408 -1.320 -8.670 1.00 97.19 113 SER A CA 1
ATOM 826 C C . SER A 1 113 ? -6.710 -1.658 -7.944 1.00 97.19 113 SER A C 1
ATOM 828 O O . SER A 1 113 ? -7.739 -1.025 -8.179 1.00 97.19 113 SER A O 1
ATOM 830 N N . SER A 1 114 ? -6.670 -2.637 -7.043 1.00 96.06 114 SER A N 1
ATOM 831 C CA . SER A 1 114 ? -7.877 -3.178 -6.418 1.00 96.06 114 SER A CA 1
ATOM 832 C C . SER A 1 114 ? -7.697 -3.565 -4.955 1.00 96.06 114 SER A C 1
ATOM 834 O O . SER A 1 114 ? -6.587 -3.793 -4.465 1.00 96.06 114 SER A O 1
ATOM 836 N N . LEU A 1 115 ? -8.821 -3.646 -4.248 1.00 94.56 115 LEU A N 1
ATOM 837 C CA . LEU A 1 115 ? -8.927 -4.006 -2.841 1.00 94.56 115 LEU A CA 1
ATOM 838 C C . LEU A 1 115 ? -10.051 -5.033 -2.660 1.00 94.56 115 LEU A C 1
ATOM 840 O O . LEU A 1 115 ? -11.097 -4.945 -3.292 1.00 94.56 115 LEU A O 1
ATOM 844 N N . ILE A 1 116 ? -9.839 -5.991 -1.762 1.00 93.44 116 ILE A N 1
ATOM 845 C CA . ILE A 1 116 ? -10.836 -6.954 -1.299 1.00 93.44 116 ILE A CA 1
ATOM 846 C C . ILE A 1 116 ? -10.834 -6.910 0.237 1.00 93.44 116 ILE A C 1
ATOM 848 O O . ILE A 1 116 ? -9.884 -7.409 0.855 1.00 93.44 116 ILE A O 1
ATOM 852 N N . PRO A 1 117 ? -11.848 -6.310 0.882 1.00 89.31 117 PRO A N 1
ATOM 853 C CA . PRO A 1 117 ? -12.064 -6.490 2.314 1.00 89.31 117 PRO A CA 1
ATOM 854 C C . PRO A 1 117 ? -12.509 -7.933 2.591 1.00 89.31 117 PRO A C 1
ATOM 856 O O . PRO A 1 117 ? -13.227 -8.540 1.803 1.00 89.31 117 PRO A O 1
ATOM 859 N N . THR A 1 118 ? -12.066 -8.542 3.685 1.00 87.19 118 THR A N 1
ATOM 860 C CA . THR A 1 118 ? -12.420 -9.917 4.070 1.00 87.19 118 THR A CA 1
ATOM 861 C C . THR A 1 118 ? -12.454 -10.018 5.590 1.00 87.19 118 THR A C 1
ATOM 863 O O . THR A 1 118 ? -11.437 -10.312 6.215 1.00 87.19 118 THR A O 1
ATOM 866 N N . GLY A 1 119 ? -13.618 -9.777 6.197 1.00 85.94 119 GLY A N 1
ATOM 867 C CA . GLY A 1 119 ? -13.760 -9.760 7.650 1.00 85.94 119 GLY A CA 1
ATOM 868 C C . GLY A 1 119 ? -12.910 -8.660 8.286 1.00 85.94 119 GLY A C 1
ATOM 869 O O . GLY A 1 119 ? -13.182 -7.475 8.127 1.00 85.94 119 GLY A O 1
ATOM 870 N N . ASP A 1 120 ? -11.876 -9.064 9.017 1.00 87.69 120 ASP A N 1
ATOM 871 C CA . ASP A 1 120 ? -10.897 -8.197 9.681 1.00 87.69 120 ASP A CA 1
ATOM 872 C C . ASP A 1 120 ? -9.646 -7.913 8.829 1.00 87.69 120 ASP A C 1
ATOM 874 O O . ASP A 1 120 ? -8.728 -7.221 9.281 1.00 87.69 120 ASP A O 1
ATOM 878 N N . ALA A 1 121 ? -9.606 -8.427 7.598 1.00 91.06 121 ALA A N 1
ATOM 879 C CA . ALA A 1 121 ? -8.484 -8.286 6.688 1.00 91.06 121 ALA A CA 1
ATOM 880 C C . ALA A 1 121 ? -8.808 -7.446 5.447 1.00 91.06 121 ALA A C 1
ATOM 882 O O . ALA A 1 121 ? -9.945 -7.347 4.995 1.00 91.06 121 ALA A O 1
ATOM 883 N N . TYR A 1 122 ? -7.761 -6.877 4.864 1.00 92.19 122 TYR A N 1
ATOM 884 C CA . TYR A 1 122 ? -7.775 -6.104 3.634 1.00 92.19 122 TYR A CA 1
ATOM 885 C C . TYR A 1 122 ? -6.665 -6.631 2.737 1.00 92.19 122 TYR A C 1
ATOM 887 O O . TYR A 1 122 ? -5.484 -6.470 3.051 1.00 92.19 122 TYR A O 1
ATOM 895 N N . GLN A 1 123 ? -7.039 -7.260 1.626 1.00 95.25 123 GLN A N 1
ATOM 896 C CA . GLN A 1 123 ? -6.090 -7.673 0.600 1.00 95.25 123 GLN A CA 1
ATOM 897 C C . GLN A 1 123 ? -6.146 -6.707 -0.569 1.00 95.25 123 GLN A C 1
ATOM 899 O O . GLN A 1 123 ? -7.226 -6.424 -1.077 1.00 95.25 123 GLN A O 1
ATOM 904 N N . PHE A 1 124 ? -5.004 -6.261 -1.059 1.00 95.56 124 PHE A N 1
ATOM 905 C CA . PHE A 1 124 ? -4.939 -5.311 -2.159 1.00 95.56 124 PHE A CA 1
ATOM 906 C C . PHE A 1 124 ? -3.898 -5.717 -3.190 1.00 95.56 124 PHE A C 1
ATOM 908 O O . PHE A 1 124 ? -2.965 -6.466 -2.898 1.00 95.56 12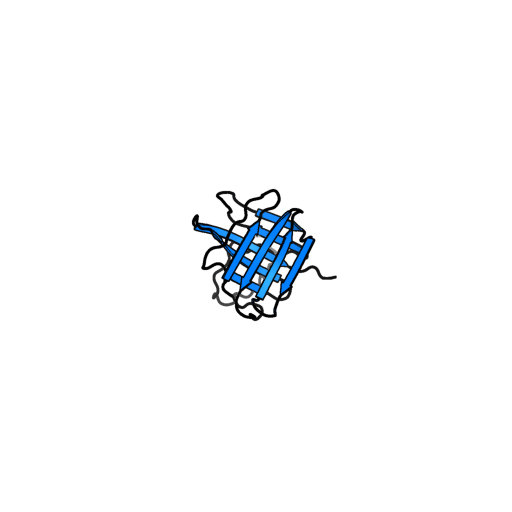4 PHE A O 1
ATOM 915 N N . ARG A 1 125 ? -4.072 -5.184 -4.395 1.00 96.75 125 ARG A N 1
ATOM 916 C CA . ARG A 1 125 ? -3.094 -5.218 -5.471 1.00 96.75 125 ARG A CA 1
ATOM 917 C C . ARG A 1 125 ? -2.931 -3.816 -6.023 1.00 96.75 125 ARG A C 1
ATOM 919 O O . ARG A 1 125 ? -3.909 -3.206 -6.448 1.00 96.75 125 ARG A O 1
ATOM 926 N N . LEU A 1 126 ? -1.699 -3.333 -6.036 1.00 97.38 126 LEU A N 1
ATOM 927 C CA . LEU A 1 126 ? -1.336 -2.037 -6.593 1.00 97.38 126 LEU A CA 1
ATOM 928 C C . LEU A 1 126 ? -0.492 -2.238 -7.840 1.00 97.38 126 LEU A C 1
ATOM 930 O O . LEU A 1 126 ? 0.430 -3.053 -7.833 1.00 97.38 126 LEU A O 1
ATOM 934 N N . TYR A 1 127 ? -0.817 -1.500 -8.892 1.00 96.56 127 TYR A N 1
ATOM 935 C CA . TYR A 1 127 ? -0.047 -1.459 -10.130 1.00 96.56 127 TYR A CA 1
ATOM 936 C C . TYR A 1 127 ? 0.720 -0.148 -10.228 1.00 96.56 127 TYR A C 1
ATOM 938 O O . TYR A 1 127 ? 0.239 0.893 -9.781 1.00 96.56 127 TYR A O 1
ATOM 946 N N . TRP A 1 128 ? 1.905 -0.201 -10.825 1.00 94.94 128 TRP A N 1
ATOM 947 C CA . TRP A 1 128 ? 2.793 0.948 -10.964 1.00 94.94 128 TRP A CA 1
ATOM 948 C C . TRP A 1 128 ? 3.022 1.305 -12.442 1.00 94.94 128 TRP A C 1
ATOM 950 O O . TRP A 1 128 ? 2.906 0.426 -13.300 1.00 94.94 128 TRP A O 1
ATOM 960 N N . PRO A 1 129 ? 3.434 2.551 -12.759 1.00 92.06 129 PRO A N 1
ATOM 961 C CA . PRO A 1 129 ? 3.646 2.994 -14.145 1.00 92.06 129 PRO A CA 1
ATOM 962 C C . PRO A 1 129 ? 4.704 2.223 -14.941 1.00 92.06 129 PRO A C 1
ATOM 964 O O . PRO A 1 129 ? 4.734 2.281 -16.171 1.00 92.06 129 PRO A O 1
ATOM 967 N N . ASP A 1 130 ? 5.606 1.520 -14.259 1.00 90.69 130 ASP A N 1
ATOM 968 C CA . ASP A 1 130 ? 6.608 0.657 -14.887 1.00 90.69 130 ASP A CA 1
ATOM 969 C C . ASP A 1 130 ? 6.064 -0.744 -15.242 1.00 90.69 130 ASP A C 1
ATOM 971 O O . ASP A 1 130 ? 6.784 -1.559 -15.823 1.00 90.69 130 ASP A O 1
ATOM 975 N N . GLY A 1 131 ? 4.787 -1.011 -14.946 1.00 91.06 131 GLY A N 1
ATOM 976 C CA . GLY A 1 131 ? 4.105 -2.281 -15.176 1.00 91.06 131 GLY A CA 1
ATOM 977 C C . GLY A 1 131 ? 4.332 -3.323 -14.081 1.00 91.06 131 GLY A C 1
ATOM 978 O O . GLY A 1 131 ? 3.820 -4.439 -14.200 1.00 91.06 131 GLY A O 1
ATOM 979 N N . SER A 1 132 ? 5.089 -2.991 -13.033 1.00 94.25 132 SER A N 1
ATOM 980 C CA . SER A 1 132 ? 5.234 -3.852 -11.865 1.00 94.25 132 SER A CA 1
ATOM 981 C C . SER A 1 132 ? 4.014 -3.748 -10.941 1.00 94.25 132 SER A C 1
ATOM 983 O O . SER A 1 132 ? 3.136 -2.897 -11.112 1.00 94.25 132 SER A O 1
ATOM 985 N N . SER A 1 133 ? 3.912 -4.681 -9.995 1.00 95.69 133 SER A N 1
ATOM 986 C CA . SER A 1 133 ? 2.781 -4.749 -9.073 1.00 95.69 133 SER A CA 1
ATOM 987 C C . SER A 1 133 ? 3.208 -5.173 -7.680 1.00 95.69 133 SER A C 1
ATOM 989 O O . SER A 1 133 ? 4.123 -5.986 -7.522 1.00 95.69 133 SER A O 1
ATOM 991 N N . LEU A 1 134 ? 2.466 -4.700 -6.688 1.00 96.00 134 LEU A N 1
ATOM 992 C CA . LEU A 1 134 ? 2.600 -5.085 -5.295 1.00 96.00 134 LEU A CA 1
ATOM 993 C C . LEU A 1 134 ? 1.281 -5.670 -4.790 1.00 96.00 134 LEU A C 1
ATOM 995 O O . LEU A 1 134 ? 0.258 -4.987 -4.778 1.00 96.00 134 LEU A O 1
ATOM 999 N N . ASP A 1 135 ? 1.327 -6.918 -4.343 1.00 96.44 135 ASP A N 1
ATOM 1000 C CA . ASP A 1 135 ? 0.260 -7.540 -3.573 1.00 96.44 135 ASP A CA 1
ATOM 1001 C C . ASP A 1 135 ? 0.498 -7.263 -2.090 1.00 96.44 135 ASP A C 1
ATOM 1003 O O . ASP A 1 135 ? 1.629 -7.319 -1.600 1.00 96.44 135 ASP A O 1
ATOM 1007 N N . GLY A 1 136 ? -0.569 -6.983 -1.352 1.00 95.75 136 GLY A N 1
ATOM 1008 C CA . GLY A 1 136 ? -0.473 -6.818 0.086 1.00 95.75 136 GLY A CA 1
ATOM 1009 C C . GLY A 1 136 ? -1.671 -7.365 0.834 1.00 95.75 136 GLY A C 1
ATOM 1010 O O . GLY A 1 136 ? -2.775 -7.471 0.298 1.00 95.75 136 GLY A O 1
ATOM 1011 N N . CYS A 1 137 ? -1.436 -7.735 2.089 1.00 95.00 137 CYS A N 1
ATOM 1012 C CA . CYS A 1 137 ? -2.499 -8.032 3.029 1.00 95.00 137 CYS A CA 1
ATOM 1013 C C . CYS A 1 137 ? -2.219 -7.398 4.382 1.00 95.00 137 CYS A C 1
ATOM 1015 O O . CYS A 1 137 ? -1.124 -7.527 4.927 1.00 95.00 137 CYS A O 1
ATOM 1017 N N . TYR A 1 138 ? -3.245 -6.772 4.941 1.00 93.25 138 TYR A N 1
ATOM 1018 C CA . TYR A 1 138 ? -3.291 -6.336 6.325 1.00 93.25 138 TYR A CA 1
ATOM 1019 C C . TYR A 1 138 ? -4.442 -7.039 7.044 1.00 93.25 138 TYR A C 1
ATOM 1021 O O . TYR A 1 138 ? -5.553 -7.038 6.526 1.00 93.25 138 TYR A O 1
ATOM 1029 N N . ALA A 1 139 ? -4.202 -7.598 8.230 1.00 90.88 139 ALA A N 1
ATOM 1030 C CA . ALA A 1 139 ? -5.263 -8.049 9.133 1.00 90.88 139 ALA A CA 1
ATOM 1031 C C . ALA A 1 139 ? -5.221 -7.243 10.432 1.00 90.88 139 ALA A C 1
ATOM 1033 O O . ALA A 1 139 ? -4.155 -7.051 11.024 1.00 90.88 139 ALA A O 1
ATOM 1034 N N . GLN A 1 140 ? -6.377 -6.762 10.884 1.00 86.25 140 GLN A N 1
ATOM 1035 C CA . GLN A 1 140 ? -6.473 -6.004 12.124 1.00 86.25 140 GLN A CA 1
ATOM 1036 C C . GLN A 1 140 ? -6.135 -6.896 13.329 1.00 86.25 140 GLN A C 1
ATOM 1038 O O . GLN A 1 140 ? -6.472 -8.075 13.365 1.00 86.25 140 GLN A O 1
ATOM 1043 N N . ALA A 1 141 ? -5.429 -6.352 14.322 1.00 82.44 141 ALA A N 1
ATOM 1044 C CA . ALA A 1 141 ? -5.201 -7.071 15.572 1.00 82.44 141 ALA A CA 1
ATOM 1045 C C . ALA A 1 141 ? -6.480 -7.060 16.425 1.00 82.44 141 ALA A C 1
ATOM 1047 O O . ALA A 1 141 ? -7.059 -5.994 16.648 1.00 82.44 141 ALA A O 1
ATOM 1048 N N . GLU A 1 142 ? -6.894 -8.222 16.933 1.00 71.94 142 GLU A N 1
ATOM 1049 C CA . GLU A 1 142 ? -7.912 -8.296 17.984 1.00 71.94 142 GLU A CA 1
ATOM 1050 C C . GLU A 1 142 ? -7.317 -7.757 19.301 1.00 71.94 142 GLU A C 1
ATOM 1052 O O . GLU A 1 142 ? -6.232 -8.177 19.714 1.00 71.94 142 GLU A O 1
ATOM 1057 N N . PHE A 1 143 ? -8.007 -6.804 19.937 1.00 54.88 143 PHE A N 1
ATOM 1058 C CA . PHE A 1 143 ? -7.624 -6.212 21.228 1.00 54.88 143 PHE A CA 1
ATOM 1059 C C . PHE A 1 143 ? 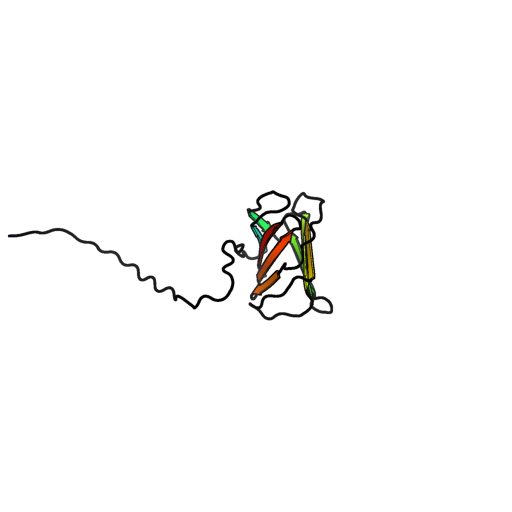-8.296 -6.913 22.411 1.00 54.88 143 PHE A C 1
ATOM 1061 O O . PHE A 1 143 ? -9.504 -7.229 22.309 1.00 54.88 143 PHE A O 1
#